Protein AF-A0A5N6LJQ1-F1 (afdb_monomer)

Radius of gyration: 15.97 Å; Cα contacts (8 Å, |Δi|>4): 278; chains: 1; bounding box: 41×39×50 Å

Structure (mmCIF, N/CA/C/O backbone):
data_AF-A0A5N6LJQ1-F1
#
_entry.id   AF-A0A5N6LJQ1-F1
#
loop_
_atom_site.group_PDB
_atom_site.id
_atom_site.type_symbol
_atom_site.label_atom_id
_atom_site.label_alt_id
_atom_site.label_comp_id
_atom_site.label_asym_id
_atom_site.label_entity_id
_atom_site.label_seq_id
_atom_site.pdbx_PDB_ins_code
_atom_site.Cartn_x
_atom_site.Cartn_y
_atom_site.Cartn_z
_atom_site.occupancy
_atom_site.B_iso_or_equiv
_atom_site.auth_seq_id
_atom_site.auth_comp_id
_atom_site.auth_asym_id
_atom_site.auth_atom_id
_atom_site.pdbx_PDB_model_num
ATOM 1 N N . MET A 1 1 ? -25.565 4.883 22.092 1.00 41.34 1 MET A N 1
ATOM 2 C CA . MET A 1 1 ? -24.213 4.371 22.404 1.00 41.34 1 MET A CA 1
ATOM 3 C C . MET A 1 1 ? -24.157 2.936 21.903 1.00 41.34 1 MET A C 1
ATOM 5 O O . MET A 1 1 ? -24.291 2.026 22.694 1.00 41.34 1 MET A O 1
ATOM 9 N N . GLU A 1 2 ? -24.048 2.733 20.592 1.00 44.03 2 GLU A N 1
ATOM 10 C CA . GLU A 1 2 ? -24.160 1.411 19.954 1.00 44.03 2 GLU A CA 1
ATOM 11 C C . GLU A 1 2 ? -23.606 1.553 18.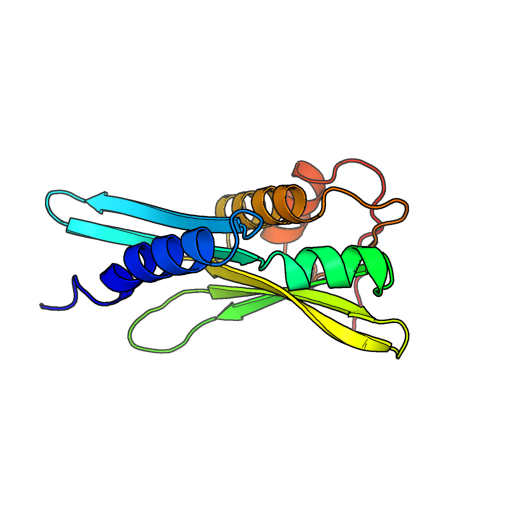542 1.00 44.03 2 GLU A C 1
ATOM 13 O O . GLU A 1 2 ? -24.245 2.220 17.749 1.00 44.03 2 GLU A O 1
ATOM 18 N N . ASP A 1 3 ? -22.401 1.041 18.269 1.00 48.06 3 ASP A N 1
ATOM 19 C CA . ASP A 1 3 ? -21.847 0.873 16.908 1.00 48.06 3 ASP A CA 1
ATOM 20 C C . ASP A 1 3 ? -20.501 0.124 16.928 1.00 48.06 3 ASP A C 1
ATOM 22 O O . ASP A 1 3 ? -19.592 0.405 16.146 1.00 48.06 3 ASP A O 1
ATOM 26 N N . SER A 1 4 ? -20.318 -0.842 17.836 1.00 48.94 4 SER A N 1
ATOM 27 C CA . SER A 1 4 ? -19.051 -1.589 17.892 1.00 48.94 4 SER A CA 1
ATOM 28 C C . SER A 1 4 ? -18.835 -2.543 16.709 1.00 48.94 4 SER A C 1
ATOM 30 O O . SER A 1 4 ? -17.756 -3.117 16.599 1.00 48.94 4 SER A O 1
ATOM 32 N N . ASP A 1 5 ? -19.814 -2.693 15.810 1.00 56.31 5 ASP A N 1
ATOM 33 C CA . ASP A 1 5 ? -19.815 -3.750 14.788 1.00 56.31 5 ASP A CA 1
ATOM 34 C C . ASP A 1 5 ? -19.414 -3.305 13.375 1.00 56.31 5 ASP A C 1
ATOM 36 O O . ASP A 1 5 ? -19.180 -4.149 12.504 1.00 56.31 5 ASP A O 1
ATOM 40 N N . SER A 1 6 ? -19.279 -2.002 13.116 1.00 62.81 6 SER A N 1
ATOM 41 C CA . SER A 1 6 ? -19.265 -1.482 11.735 1.00 62.81 6 SER A CA 1
ATOM 42 C C . SER A 1 6 ? -18.040 -1.861 10.893 1.00 62.81 6 SER A C 1
ATOM 44 O O . SER A 1 6 ? -18.109 -1.830 9.668 1.00 62.81 6 SER A O 1
ATOM 46 N N . PHE A 1 7 ? -16.957 -2.337 11.514 1.00 71.50 7 PHE A N 1
ATOM 47 C CA . PHE A 1 7 ? -15.787 -2.871 10.804 1.00 71.50 7 PHE A CA 1
ATOM 48 C C . PHE A 1 7 ? -15.482 -4.334 11.136 1.00 71.50 7 PHE A C 1
ATOM 50 O O . PHE A 1 7 ? -14.481 -4.868 10.665 1.00 71.50 7 PHE A O 1
ATOM 57 N N . MET A 1 8 ? -16.340 -5.044 11.875 1.00 69.81 8 MET A N 1
ATOM 58 C CA . MET A 1 8 ? -16.075 -6.439 12.268 1.00 69.81 8 MET A CA 1
ATOM 59 C C . MET A 1 8 ? -16.004 -7.393 11.066 1.00 69.81 8 MET A C 1
ATOM 61 O O . MET A 1 8 ? -15.280 -8.393 11.089 1.00 69.81 8 MET A O 1
ATOM 65 N N . LYS A 1 9 ? -16.684 -7.045 9.966 1.00 83.75 9 LYS A N 1
ATOM 66 C CA . LYS A 1 9 ? -16.659 -7.810 8.711 1.00 83.75 9 LYS A CA 1
ATOM 67 C C . LYS A 1 9 ? -15.337 -7.691 7.943 1.00 83.75 9 LYS A C 1
ATOM 69 O O . LYS A 1 9 ? -15.079 -8.537 7.092 1.00 83.75 9 LYS A O 1
ATOM 74 N N . THR A 1 10 ? -14.468 -6.726 8.255 1.00 88.81 10 THR A N 1
ATOM 75 C CA . THR A 1 10 ? -13.162 -6.566 7.575 1.00 88.81 10 THR A CA 1
ATOM 76 C C . THR A 1 10 ? -12.262 -7.789 7.761 1.00 88.81 10 THR A C 1
ATOM 78 O O . THR A 1 10 ? -11.603 -8.217 6.818 1.00 88.81 10 THR A O 1
ATOM 81 N N . ASN A 1 11 ? -12.311 -8.441 8.928 1.00 90.44 11 ASN A N 1
ATOM 82 C CA . ASN A 1 11 ? -11.590 -9.694 9.167 1.00 90.44 11 ASN A CA 1
ATOM 83 C C . ASN A 1 11 ? -12.146 -10.858 8.337 1.00 90.44 11 ASN A C 1
ATOM 85 O O . ASN A 1 11 ? -11.387 -11.712 7.881 1.00 90.44 11 ASN A O 1
ATOM 89 N N . ALA A 1 12 ? -13.467 -10.908 8.139 1.00 92.25 12 ALA A N 1
ATOM 90 C CA . ALA A 1 12 ? -14.086 -11.906 7.272 1.00 92.25 12 ALA A CA 1
ATOM 91 C C . ALA A 1 12 ? -13.723 -11.659 5.801 1.00 92.25 12 ALA A C 1
ATOM 93 O O . ALA A 1 12 ? -13.362 -12.602 5.102 1.00 92.25 12 ALA A O 1
ATOM 94 N N . LEU A 1 13 ? -13.721 -10.394 5.368 1.00 93.00 13 LEU A N 1
ATOM 95 C CA . LEU A 1 13 ? -13.271 -9.991 4.039 1.00 93.00 13 LEU A CA 1
ATOM 96 C C . LEU A 1 13 ? -11.799 -10.360 3.807 1.00 93.00 13 LEU A C 1
ATOM 98 O O . LEU A 1 13 ? -11.495 -11.008 2.811 1.00 93.00 13 LEU A O 1
ATOM 102 N N . LYS A 1 14 ? -10.897 -10.023 4.742 1.00 94.88 14 LYS A N 1
ATOM 103 C CA . LYS A 1 14 ? -9.480 -10.423 4.693 1.00 94.88 14 LYS A CA 1
ATOM 104 C C . LYS A 1 14 ? -9.342 -11.933 4.518 1.00 94.88 14 LYS A C 1
ATOM 106 O O . LYS A 1 14 ? -8.644 -12.377 3.612 1.00 94.88 14 LYS A O 1
ATOM 111 N N . ARG A 1 15 ? -10.047 -12.721 5.337 1.00 95.44 15 ARG A N 1
ATOM 112 C CA . ARG A 1 15 ? -10.039 -14.189 5.235 1.00 95.44 15 ARG A CA 1
ATOM 113 C C . ARG A 1 15 ? -10.486 -14.675 3.859 1.00 95.44 15 ARG A C 1
ATOM 115 O O . ARG A 1 15 ? -9.806 -15.507 3.270 1.00 95.44 15 ARG A O 1
ATOM 122 N N . GLU A 1 16 ? -11.588 -14.148 3.335 1.00 96.69 16 GLU A N 1
ATOM 123 C CA . GLU A 1 16 ? -12.112 -14.581 2.039 1.00 96.69 16 GLU A CA 1
ATOM 124 C C . GLU A 1 16 ? -11.186 -14.194 0.878 1.00 96.69 16 GLU A C 1
ATOM 126 O O . GLU A 1 16 ? -10.906 -15.022 0.013 1.00 96.69 16 GLU A O 1
ATOM 131 N N . LEU A 1 17 ? -10.644 -12.975 0.874 1.00 96.81 17 LEU A N 1
ATOM 132 C CA . LEU A 1 17 ? -9.718 -12.526 -0.166 1.00 96.81 17 LEU A CA 1
ATOM 133 C C . LEU A 1 17 ? -8.429 -13.350 -0.178 1.00 96.81 17 LEU A C 1
ATOM 135 O O . LEU A 1 17 ? -7.973 -13.755 -1.249 1.00 96.81 17 LEU A O 1
ATOM 139 N N . LEU A 1 18 ? -7.864 -13.643 0.995 1.00 96.50 18 LEU A N 1
ATOM 140 C CA . LEU A 1 18 ? -6.673 -14.486 1.107 1.00 96.50 18 LEU A CA 1
ATOM 141 C C . LEU A 1 18 ? -6.964 -15.938 0.702 1.00 96.50 18 LEU A C 1
ATOM 143 O O . LEU A 1 18 ? -6.137 -16.561 0.038 1.00 96.50 18 LEU A O 1
ATOM 147 N N . ARG A 1 19 ? -8.158 -16.459 1.020 1.00 96.94 19 ARG A N 1
ATOM 148 C CA . ARG A 1 19 ? -8.611 -17.790 0.582 1.00 96.94 19 ARG A CA 1
ATOM 149 C C . ARG A 1 19 ? -8.726 -17.883 -0.940 1.00 96.94 19 ARG A C 1
ATOM 151 O O . ARG A 1 19 ? -8.359 -18.901 -1.517 1.00 96.94 19 ARG A O 1
ATOM 158 N N . ARG A 1 20 ? -9.239 -16.836 -1.597 1.00 96.50 20 ARG A N 1
ATOM 159 C CA . ARG A 1 20 ? -9.419 -16.792 -3.060 1.00 96.50 20 ARG A CA 1
ATOM 160 C C . ARG A 1 20 ? -8.093 -16.731 -3.806 1.00 96.50 20 ARG A C 1
ATOM 162 O O . ARG A 1 20 ? -7.937 -17.399 -4.825 1.00 96.50 20 ARG A O 1
ATOM 169 N N . LYS A 1 21 ? -7.146 -15.929 -3.317 1.00 96.81 21 LYS A N 1
ATOM 170 C CA . LYS A 1 21 ? -5.806 -15.832 -3.893 1.00 96.81 21 LYS A CA 1
ATOM 171 C C . LYS A 1 21 ? -4.798 -15.478 -2.794 1.00 96.81 21 LYS A C 1
ATOM 173 O O . LYS A 1 21 ? -4.757 -14.322 -2.381 1.00 96.81 21 LYS A O 1
ATOM 178 N N . PRO A 1 22 ? -3.924 -16.419 -2.385 1.00 90.69 22 PRO A N 1
ATOM 179 C CA . PRO A 1 22 ? -2.917 -16.170 -1.348 1.00 90.69 22 PRO A CA 1
ATOM 180 C C . PRO A 1 22 ? -1.917 -15.050 -1.670 1.00 90.69 22 PRO A C 1
ATOM 182 O O . PRO A 1 22 ? -1.279 -14.526 -0.769 1.00 90.69 22 PRO A O 1
ATOM 185 N N . GLY A 1 23 ? -1.782 -14.671 -2.947 1.00 94.56 23 GLY A N 1
ATOM 186 C CA . GLY A 1 23 ? -0.960 -13.532 -3.372 1.00 94.56 23 GLY A CA 1
ATOM 187 C C . GLY A 1 23 ? -1.606 -12.160 -3.147 1.00 94.56 23 GLY A C 1
ATOM 188 O O . GLY A 1 23 ? -0.982 -11.152 -3.456 1.00 94.56 23 GLY A O 1
ATOM 189 N N . ASN A 1 24 ? -2.856 -12.102 -2.677 1.00 97.62 24 ASN A N 1
ATOM 190 C CA . ASN A 1 24 ? -3.462 -10.851 -2.234 1.00 97.62 24 ASN A CA 1
ATOM 191 C C . ASN A 1 24 ? -2.766 -10.377 -0.955 1.00 97.62 24 ASN A C 1
ATOM 193 O O . ASN A 1 24 ? -2.466 -11.179 -0.073 1.00 97.62 24 ASN A O 1
ATOM 197 N N . ILE A 1 25 ? -2.5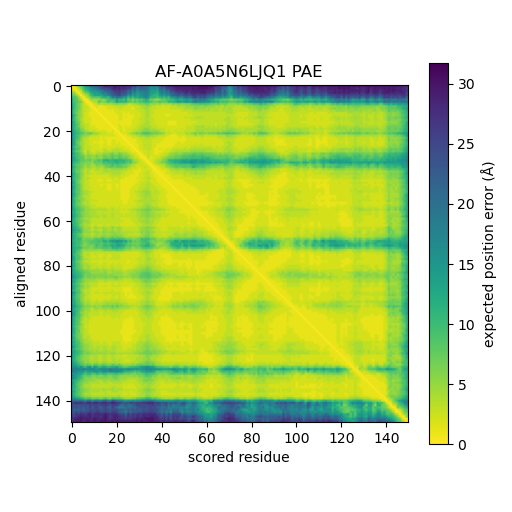87 -9.069 -0.814 1.00 97.88 25 ILE A N 1
ATOM 198 C CA . ILE A 1 25 ? -2.125 -8.455 0.428 1.00 97.88 25 ILE A CA 1
ATOM 199 C C . ILE A 1 25 ? -3.297 -7.712 1.037 1.00 97.88 25 ILE A C 1
ATOM 201 O O . ILE A 1 25 ? -3.800 -6.747 0.465 1.00 97.88 25 ILE A O 1
ATOM 205 N N . VAL A 1 26 ? -3.744 -8.188 2.194 1.00 97.56 26 VAL A N 1
ATOM 206 C CA . VAL A 1 26 ? -4.848 -7.583 2.933 1.00 97.56 26 VAL A CA 1
ATOM 207 C C . VAL A 1 26 ? -4.449 -7.490 4.392 1.00 97.56 26 VAL A C 1
ATOM 209 O O . VAL A 1 26 ? -4.198 -8.514 5.030 1.00 97.56 26 VAL A O 1
ATOM 212 N N . GLU A 1 27 ? -4.419 -6.277 4.929 1.00 97.19 27 GLU A N 1
ATOM 213 C CA . GLU A 1 27 ? -4.087 -6.036 6.330 1.00 97.19 27 GLU A CA 1
ATOM 214 C C . GLU A 1 27 ? -5.159 -5.201 7.010 1.00 97.19 27 GLU A C 1
ATOM 216 O O . GLU A 1 27 ? -5.764 -4.316 6.406 1.00 97.19 27 GLU A O 1
ATOM 221 N N . VAL A 1 28 ? -5.425 -5.537 8.270 1.00 94.75 28 VAL A N 1
ATOM 222 C CA . VAL A 1 28 ? -6.436 -4.877 9.091 1.00 94.75 28 VAL A CA 1
ATOM 223 C C . VAL A 1 28 ? -5.901 -4.781 10.505 1.00 94.75 28 VAL A C 1
ATOM 225 O O . VAL A 1 28 ? -5.606 -5.815 11.104 1.00 94.75 28 VAL A O 1
ATOM 228 N N . ASP A 1 29 ? -5.843 -3.564 11.036 1.00 92.44 29 ASP A N 1
ATOM 229 C CA . ASP A 1 29 ? -5.421 -3.318 12.409 1.00 92.44 29 ASP A CA 1
ATOM 230 C C . ASP A 1 29 ? -6.568 -2.764 13.250 1.00 92.44 29 ASP A C 1
ATOM 232 O O . ASP A 1 29 ? -7.391 -1.955 12.804 1.00 92.44 29 ASP A O 1
ATOM 236 N N . PHE A 1 30 ? -6.573 -3.196 14.509 1.00 89.62 30 PHE A N 1
ATOM 237 C CA . PHE A 1 30 ? -7.503 -2.755 15.534 1.00 89.62 30 PHE A CA 1
ATOM 238 C C . PHE A 1 30 ? -6.737 -2.369 16.797 1.00 89.62 30 PHE A C 1
ATOM 240 O O . PHE A 1 30 ? -5.783 -3.043 17.179 1.00 89.62 30 PHE A O 1
ATOM 247 N N . GLU A 1 31 ? -7.209 -1.339 17.487 1.00 87.31 31 GLU A N 1
ATOM 248 C CA . GLU A 1 31 ? -6.766 -0.992 18.832 1.00 87.31 31 GLU A CA 1
ATOM 249 C C . GLU A 1 31 ? -7.694 -1.632 19.863 1.00 87.31 31 GLU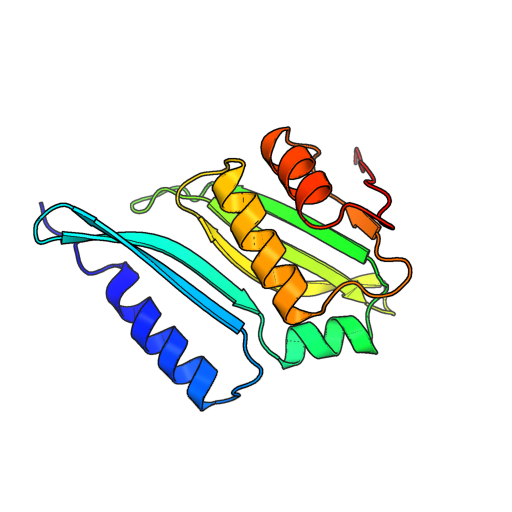 A C 1
ATOM 251 O O . GLU A 1 31 ? -8.919 -1.613 19.711 1.00 87.31 31 GLU A O 1
ATOM 256 N N . SER A 1 32 ? -7.130 -2.187 20.935 1.00 87.38 32 SER A N 1
ATOM 257 C CA . SER A 1 32 ? -7.926 -2.664 22.069 1.00 87.38 32 SER A CA 1
ATOM 258 C C . SER A 1 32 ? -8.047 -1.553 23.106 1.00 87.38 32 SER A C 1
ATOM 260 O O . SER A 1 32 ? -7.050 -1.147 23.697 1.00 87.38 32 SER A O 1
ATOM 262 N N . LYS A 1 33 ? -9.269 -1.072 23.348 1.00 84.00 33 LYS A N 1
ATOM 263 C CA . LYS A 1 33 ? -9.571 -0.071 24.379 1.00 84.00 33 LYS A CA 1
ATOM 264 C C . LYS A 1 33 ? -10.556 -0.664 25.382 1.00 84.00 33 LYS A C 1
ATOM 266 O O . LYS A 1 33 ? -11.772 -0.648 25.173 1.00 84.00 33 LYS A O 1
ATOM 271 N N . GLY A 1 34 ? -10.015 -1.233 26.460 1.00 86.25 34 GLY A N 1
ATOM 272 C CA . GLY A 1 34 ? -10.780 -2.060 27.397 1.00 86.25 34 GLY A CA 1
ATOM 273 C C . GLY A 1 34 ? -11.363 -3.284 26.684 1.00 86.25 34 GLY A C 1
ATOM 274 O O . GLY A 1 34 ? -10.651 -3.981 25.969 1.00 86.25 34 GLY A O 1
ATOM 275 N N . ASN A 1 35 ? -12.675 -3.497 26.809 1.00 82.69 35 ASN A N 1
ATOM 276 C CA . ASN A 1 35 ? -13.373 -4.619 26.164 1.00 82.69 35 ASN A CA 1
ATOM 277 C C . ASN A 1 35 ? -13.804 -4.336 24.712 1.00 82.69 35 ASN A C 1
ATOM 279 O O . ASN A 1 35 ? -14.521 -5.138 24.117 1.00 82.69 35 ASN A O 1
ATOM 283 N N . LYS A 1 36 ? -13.418 -3.189 24.135 1.00 80.19 36 LYS A N 1
ATOM 284 C CA . LYS A 1 36 ? -13.802 -2.792 22.773 1.00 80.19 36 LYS A CA 1
ATOM 285 C C . LYS A 1 36 ? -12.611 -2.883 21.823 1.00 80.19 36 LYS A C 1
ATOM 287 O O . LYS A 1 36 ? -11.511 -2.454 22.165 1.00 80.19 36 LYS A O 1
ATOM 292 N N . LYS A 1 37 ? -12.858 -3.383 20.609 1.00 82.38 37 LYS A N 1
ATOM 293 C CA . LYS A 1 37 ? -11.920 -3.301 19.481 1.00 82.38 37 LYS A CA 1
ATOM 294 C C . LYS A 1 37 ? -12.305 -2.119 18.602 1.00 82.38 37 LYS A C 1
ATOM 296 O O . LYS A 1 37 ? -13.420 -2.072 18.092 1.00 82.38 37 LYS A O 1
ATOM 301 N N . LEU A 1 38 ? -11.393 -1.170 18.445 1.00 85.38 38 LEU A N 1
ATOM 302 C CA . LEU A 1 38 ? -11.566 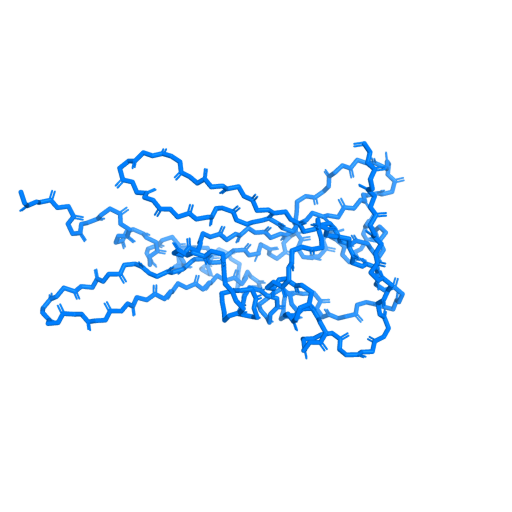0.006 17.602 1.00 85.38 38 LEU A CA 1
ATOM 303 C C . LEU A 1 38 ? -10.818 -0.212 16.295 1.00 85.38 38 LEU A C 1
ATOM 305 O O . LEU A 1 38 ? -9.651 -0.587 16.303 1.00 85.38 38 LEU A O 1
ATOM 309 N N . PHE A 1 39 ? -11.495 -0.008 15.172 1.00 87.38 39 PHE A N 1
ATOM 310 C CA . PHE A 1 39 ? -10.857 -0.071 13.863 1.00 87.38 39 PHE A CA 1
ATOM 311 C C . PHE A 1 39 ? -9.830 1.057 13.721 1.00 87.38 39 PHE A C 1
ATOM 313 O O . PHE A 1 39 ? -10.155 2.212 13.993 1.00 87.38 39 PHE A O 1
ATOM 320 N N . LEU A 1 40 ? -8.611 0.720 13.294 1.00 90.31 40 LEU A N 1
ATOM 321 C CA . LEU A 1 40 ? -7.552 1.701 13.053 1.00 90.31 40 LEU A CA 1
ATOM 322 C C . LEU A 1 40 ? -7.310 1.919 11.567 1.00 90.31 40 LEU A C 1
ATOM 324 O O . LEU A 1 40 ? -7.247 3.056 11.103 1.00 90.31 40 LEU A O 1
ATOM 328 N N . ARG A 1 41 ? -7.097 0.826 10.834 1.00 93.44 41 ARG A N 1
ATOM 329 C CA . ARG A 1 41 ? -6.684 0.899 9.437 1.00 93.44 41 ARG A CA 1
ATOM 330 C C . ARG A 1 41 ? -6.923 -0.401 8.689 1.00 93.44 41 ARG A C 1
ATOM 332 O O . ARG A 1 41 ? -6.926 -1.486 9.268 1.00 93.44 41 ARG A O 1
ATOM 339 N N . PHE A 1 42 ? -7.115 -0.264 7.387 1.00 95.19 42 PHE A N 1
ATOM 340 C CA . PHE A 1 42 ? -7.337 -1.328 6.420 1.00 95.19 42 PHE A CA 1
ATOM 341 C C . PHE A 1 42 ? -6.472 -1.067 5.192 1.00 95.19 42 PHE A C 1
ATOM 343 O O . PHE A 1 42 ? -6.343 0.077 4.767 1.00 95.19 42 PHE A O 1
ATOM 350 N N . PHE A 1 43 ? -5.923 -2.124 4.610 1.00 97.94 43 PHE A N 1
ATOM 351 C CA . PHE A 1 43 ? -5.191 -2.092 3.353 1.00 97.94 43 PHE A CA 1
ATOM 352 C C . PHE A 1 43 ? -5.609 -3.275 2.494 1.00 97.94 43 PHE A C 1
ATOM 354 O O . PHE A 1 43 ? -5.765 -4.393 2.995 1.00 97.94 43 PHE A O 1
ATOM 361 N N . ILE A 1 44 ? -5.723 -3.040 1.192 1.00 98.12 44 ILE A N 1
ATOM 362 C CA . ILE A 1 44 ? -5.936 -4.070 0.188 1.00 98.12 44 ILE A CA 1
ATOM 363 C C . ILE A 1 44 ? -5.115 -3.777 -1.067 1.00 98.12 44 ILE A C 1
ATOM 365 O O . ILE A 1 44 ? -5.234 -2.721 -1.684 1.00 98.12 44 ILE A O 1
ATOM 369 N N . SER A 1 45 ? -4.343 -4.769 -1.496 1.00 98.31 45 SER A N 1
ATOM 370 C CA . SER A 1 45 ? -3.824 -4.879 -2.854 1.00 98.31 45 SER A CA 1
ATOM 371 C C . SER A 1 45 ? -4.094 -6.292 -3.351 1.00 98.31 45 SER A C 1
ATOM 373 O O . SER A 1 45 ? -3.651 -7.284 -2.764 1.00 98.31 45 SER A O 1
ATOM 375 N N . LEU A 1 46 ? -4.888 -6.398 -4.413 1.00 98.25 46 LEU A N 1
ATOM 376 C CA . LEU A 1 46 ? -5.171 -7.685 -5.031 1.00 98.25 46 LEU A CA 1
ATOM 377 C C . LEU A 1 46 ? -3.969 -8.116 -5.867 1.00 98.25 46 LEU A C 1
ATOM 379 O O . LEU A 1 46 ? -3.370 -7.302 -6.565 1.00 98.25 46 LEU A O 1
ATOM 383 N N . TYR A 1 47 ? -3.675 -9.414 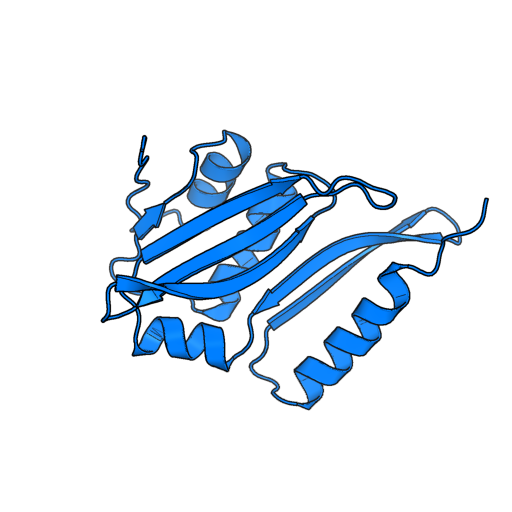-5.870 1.00 97.81 47 TYR A N 1
ATOM 384 C CA . TYR A 1 47 ? -2.583 -9.991 -6.653 1.00 97.81 47 TYR A CA 1
ATOM 385 C C . TYR A 1 47 ? -2.655 -9.581 -8.128 1.00 97.81 47 TYR A C 1
ATOM 387 O O . TYR A 1 47 ? -1.641 -9.260 -8.735 1.00 97.81 47 TYR A O 1
ATOM 395 N N . ALA A 1 48 ? -3.863 -9.570 -8.700 1.00 97.44 48 ALA A N 1
ATOM 396 C CA . ALA A 1 48 ? -4.083 -9.163 -10.083 1.00 97.44 48 ALA A CA 1
ATOM 397 C C . ALA A 1 48 ? -3.763 -7.677 -10.318 1.00 97.44 48 ALA A C 1
ATOM 399 O O . ALA A 1 48 ? -3.195 -7.349 -11.352 1.00 97.44 48 ALA A O 1
ATOM 400 N N . CYS A 1 49 ? -4.067 -6.797 -9.359 1.00 97.81 49 CYS A N 1
ATOM 401 C CA . CYS A 1 49 ? -3.734 -5.373 -9.433 1.00 97.81 49 CYS A CA 1
ATOM 402 C C . CYS A 1 49 ? -2.220 -5.157 -9.324 1.00 97.81 49 CYS A C 1
ATOM 404 O O . CYS A 1 49 ? -1.634 -4.492 -10.170 1.00 97.81 49 CYS A O 1
ATOM 406 N N . ALA A 1 50 ? -1.565 -5.779 -8.340 1.00 97.69 50 ALA A N 1
ATOM 407 C CA . ALA A 1 50 ? -0.113 -5.687 -8.189 1.00 97.69 50 ALA A CA 1
ATOM 408 C C . ALA A 1 50 ? 0.627 -6.237 -9.421 1.00 97.69 50 ALA A C 1
ATOM 410 O O . ALA A 1 50 ? 1.540 -5.598 -9.940 1.00 97.69 50 ALA A O 1
ATOM 411 N N . LYS A 1 51 ? 0.194 -7.393 -9.940 1.00 97.62 51 LYS A N 1
ATOM 412 C CA . LYS A 1 51 ? 0.761 -7.993 -11.153 1.00 97.62 51 LYS A CA 1
ATOM 413 C C . LYS A 1 51 ? 0.475 -7.158 -12.403 1.00 97.62 51 LYS A C 1
ATOM 415 O O . LYS A 1 51 ? 1.380 -6.941 -13.193 1.00 97.62 51 LYS A O 1
ATOM 420 N N . GLY A 1 52 ? -0.750 -6.660 -12.566 1.00 97.38 52 GLY A N 1
ATOM 421 C CA . GLY A 1 52 ? -1.125 -5.808 -13.697 1.00 97.38 52 GLY A CA 1
ATOM 422 C C . GLY A 1 52 ? -0.350 -4.491 -13.727 1.00 97.38 52 GLY A C 1
ATOM 423 O O . GLY A 1 52 ? 0.054 -4.043 -14.797 1.00 97.38 52 GLY A O 1
ATOM 424 N N . PHE A 1 53 ? -0.060 -3.919 -12.557 1.00 98.19 53 PHE A N 1
ATOM 425 C CA . PHE A 1 53 ? 0.843 -2.779 -12.443 1.00 98.19 53 PHE A CA 1
ATOM 426 C C . PHE A 1 53 ? 2.252 -3.120 -12.943 1.00 98.19 53 PHE A C 1
ATOM 428 O O . PHE A 1 53 ? 2.773 -2.429 -13.812 1.00 98.19 53 PHE A O 1
ATOM 435 N N . LEU A 1 54 ? 2.846 -4.206 -12.442 1.00 97.38 54 LEU A N 1
ATOM 436 C CA . LEU A 1 54 ? 4.206 -4.606 -12.814 1.00 97.38 54 LEU A CA 1
ATOM 437 C C . LEU A 1 54 ? 4.352 -4.985 -14.293 1.00 97.38 54 LEU A C 1
ATOM 439 O O . LEU A 1 54 ? 5.372 -4.672 -14.900 1.00 97.38 54 LEU A O 1
ATOM 443 N N . ASP A 1 55 ? 3.347 -5.655 -14.854 1.00 96.88 55 ASP A N 1
ATOM 444 C CA . ASP A 1 55 ? 3.421 -6.233 -16.197 1.00 96.88 55 ASP A CA 1
ATOM 445 C C . ASP A 1 55 ? 2.919 -5.266 -17.290 1.00 96.88 55 ASP A C 1
ATOM 447 O O . ASP A 1 55 ? 3.273 -5.432 -18.456 1.00 96.88 55 ASP A O 1
ATOM 451 N N . GLY A 1 56 ? 2.078 -4.280 -16.946 1.00 95.81 56 GLY A N 1
ATOM 452 C CA . GLY A 1 56 ? 1.349 -3.469 -17.933 1.00 95.81 56 GLY A CA 1
ATOM 453 C C . GLY A 1 56 ? 1.322 -1.961 -17.687 1.00 95.81 56 GLY A C 1
ATOM 454 O O . GLY A 1 56 ? 0.921 -1.215 -18.585 1.00 95.81 56 GLY A O 1
ATOM 455 N N . CYS A 1 57 ? 1.738 -1.487 -16.510 1.00 97.62 57 CYS A N 1
ATOM 456 C CA . CYS A 1 57 ? 1.805 -0.056 -16.225 1.00 97.62 57 CYS A CA 1
ATOM 457 C C . CYS A 1 57 ? 3.209 0.510 -16.413 1.00 97.62 57 CYS A C 1
ATOM 459 O O . CYS A 1 57 ? 4.224 -0.181 -16.337 1.00 97.62 57 CYS A O 1
ATOM 461 N N . ARG A 1 58 ? 3.263 1.825 -16.621 1.00 95.88 58 ARG A N 1
ATOM 462 C CA . ARG A 1 58 ? 4.499 2.591 -16.451 1.00 95.88 58 ARG A CA 1
ATOM 463 C C . ARG A 1 58 ? 4.943 2.454 -14.989 1.00 95.88 58 ARG A C 1
ATOM 465 O O . ARG A 1 58 ? 4.072 2.366 -14.120 1.00 95.88 58 ARG A O 1
ATOM 472 N N . PRO A 1 59 ? 6.253 2.491 -14.680 1.00 94.19 59 PRO A N 1
ATOM 473 C CA . PRO A 1 59 ? 6.750 2.478 -13.306 1.00 94.19 59 PRO A CA 1
ATOM 474 C C . PRO A 1 59 ? 6.475 3.838 -12.640 1.00 94.19 59 PRO A C 1
ATOM 476 O O . PRO A 1 59 ? 7.377 4.605 -12.336 1.00 94.19 59 PRO A O 1
ATOM 479 N N . TYR A 1 60 ? 5.201 4.166 -12.465 1.00 94.44 60 TYR A N 1
ATOM 480 C CA . TYR A 1 60 ? 4.689 5.415 -11.928 1.00 94.44 60 TYR A CA 1
ATOM 481 C C . TYR A 1 60 ? 3.503 5.098 -11.024 1.00 94.44 60 TYR A C 1
ATOM 483 O O . TYR A 1 60 ? 2.583 4.397 -11.445 1.00 94.44 60 TYR A O 1
ATOM 491 N N . ILE A 1 61 ? 3.518 5.635 -9.809 1.00 95.25 61 ILE A N 1
ATOM 492 C CA . ILE A 1 61 ? 2.401 5.581 -8.871 1.00 95.25 61 ILE A CA 1
ATOM 493 C C . ILE A 1 61 ? 2.008 7.004 -8.485 1.00 95.25 61 ILE A C 1
ATOM 495 O O . ILE A 1 61 ? 2.855 7.801 -8.087 1.00 95.25 61 ILE A O 1
ATOM 499 N N . SER A 1 62 ? 0.717 7.298 -8.556 1.00 95.06 62 SER A N 1
ATOM 500 C CA . SER A 1 62 ? 0.091 8.448 -7.918 1.00 95.06 62 SER A CA 1
ATOM 501 C C . SER A 1 62 ? -0.564 8.012 -6.606 1.00 95.06 62 SER A C 1
ATOM 503 O O . SER A 1 62 ? -1.250 6.984 -6.550 1.00 95.06 62 SER A O 1
ATOM 505 N N . LEU A 1 63 ? -0.306 8.782 -5.553 1.00 95.38 63 LEU A N 1
ATOM 506 C CA . LEU A 1 63 ? -0.849 8.613 -4.214 1.00 95.38 63 LEU A CA 1
ATOM 507 C C . LEU A 1 63 ? -1.788 9.771 -3.912 1.00 95.38 63 LEU A C 1
ATOM 509 O O . LEU A 1 63 ? -1.414 10.927 -4.102 1.00 95.38 63 LEU A O 1
ATOM 513 N N . ASP A 1 64 ? -2.974 9.442 -3.417 1.00 92.94 64 ASP A N 1
ATOM 514 C CA . ASP A 1 64 ? -3.987 10.427 -3.053 1.00 92.94 64 ASP A CA 1
ATOM 515 C C . ASP A 1 64 ? -4.751 9.986 -1.797 1.00 92.94 64 ASP A C 1
ATOM 517 O O . ASP A 1 64 ? -4.833 8.787 -1.482 1.00 92.94 64 ASP A O 1
ATOM 521 N N . ALA A 1 65 ? -5.300 10.964 -1.082 1.00 93.75 65 ALA A N 1
ATOM 522 C CA . ALA A 1 65 ? -6.055 10.800 0.146 1.00 93.75 65 ALA A CA 1
ATOM 523 C C . ALA A 1 65 ? -7.320 11.663 0.143 1.00 93.75 65 ALA A C 1
ATOM 525 O O . ALA A 1 65 ? -7.298 12.862 -0.108 1.00 93.75 65 ALA A O 1
ATOM 526 N N . CYS A 1 66 ? -8.447 11.056 0.508 1.00 92.12 66 CYS A N 1
ATOM 527 C CA . CYS A 1 66 ? -9.727 11.740 0.619 1.00 92.12 66 CYS A CA 1
ATOM 528 C C . CYS A 1 66 ? -10.326 11.544 2.013 1.00 92.12 66 CYS A C 1
ATOM 530 O O . CYS A 1 66 ? -10.492 10.418 2.494 1.00 92.12 66 CYS A O 1
ATOM 532 N N . HIS A 1 67 ? -10.690 12.647 2.668 1.00 90.50 67 HIS A N 1
ATOM 533 C CA . HIS A 1 67 ? -11.371 12.609 3.959 1.00 90.50 67 HIS A CA 1
ATOM 534 C C . HIS A 1 67 ? -12.799 12.076 3.812 1.00 90.50 67 HIS A C 1
ATOM 536 O O . HIS A 1 67 ? -13.645 12.664 3.134 1.00 90.50 67 HIS A O 1
ATOM 542 N N . LEU A 1 68 ? -13.088 10.986 4.518 1.00 89.38 68 LEU A N 1
ATOM 543 C CA . LEU A 1 68 ? -14.423 10.415 4.596 1.00 89.38 68 LEU A CA 1
ATOM 544 C C . LEU A 1 68 ? -15.290 11.276 5.519 1.00 89.38 68 LEU A C 1
ATOM 546 O O . LEU A 1 68 ? -14.964 11.489 6.687 1.00 89.38 68 LEU A O 1
ATOM 550 N N . LYS A 1 69 ? -16.415 11.762 4.988 1.00 83.75 69 LYS A N 1
ATOM 551 C CA . LYS A 1 69 ? -17.437 12.482 5.754 1.00 83.75 69 LYS A CA 1
ATOM 552 C C . LYS A 1 69 ? -18.564 11.524 6.117 1.00 83.75 69 LYS A C 1
ATOM 554 O O . LYS A 1 69 ? -19.080 10.818 5.255 1.00 83.75 69 LYS A O 1
ATOM 559 N N . GLY A 1 70 ? -18.983 11.530 7.377 1.00 77.56 70 GLY A N 1
ATOM 560 C CA . GLY A 1 70 ? -20.147 10.777 7.830 1.00 77.56 70 GLY A CA 1
ATOM 561 C C . GLY A 1 70 ? -19.945 10.164 9.206 1.00 77.56 70 GLY A C 1
ATOM 562 O O . GLY A 1 70 ? -19.176 10.656 10.024 1.00 77.56 70 GLY A O 1
ATOM 563 N N . LYS A 1 71 ? -20.662 9.070 9.457 1.00 72.19 71 LYS A N 1
ATOM 564 C CA . LYS A 1 71 ? -20.665 8.369 10.746 1.00 72.19 71 LYS A CA 1
ATOM 565 C C . LYS A 1 71 ? -19.292 7.811 11.137 1.00 72.19 71 LYS A C 1
ATOM 567 O O . LYS A 1 71 ? -18.967 7.744 12.319 1.00 72.19 71 LYS A O 1
ATOM 572 N N . PHE A 1 72 ? -18.499 7.424 10.141 1.00 72.38 72 PHE A N 1
ATOM 573 C CA . PHE A 1 72 ? -17.141 6.927 10.316 1.00 72.38 72 PHE A CA 1
ATOM 574 C C . PHE A 1 72 ? -16.186 7.934 9.689 1.00 72.38 72 PHE A C 1
ATOM 576 O O . PHE A 1 72 ? -16.009 7.964 8.473 1.00 72.38 72 PHE A O 1
ATOM 583 N N . ASN A 1 73 ? -15.621 8.788 10.540 1.00 82.69 73 ASN A N 1
ATOM 584 C CA . ASN A 1 73 ? -14.521 9.662 10.155 1.00 82.69 73 ASN A CA 1
ATOM 585 C C . ASN A 1 73 ? -13.298 8.809 9.791 1.00 82.69 73 ASN A C 1
ATOM 587 O O . ASN A 1 73 ? -13.101 7.726 10.344 1.00 82.69 73 ASN A O 1
ATOM 591 N N . GLY A 1 74 ? -12.473 9.304 8.878 1.00 90.88 74 GLY A N 1
ATOM 592 C CA . GLY A 1 74 ? -11.252 8.633 8.454 1.00 90.88 74 GLY A CA 1
ATOM 593 C C . GLY A 1 74 ? -10.765 9.166 7.118 1.00 90.88 74 GLY A C 1
ATOM 594 O O . GLY A 1 74 ? -11.288 10.153 6.596 1.00 90.88 74 GLY A O 1
ATOM 595 N N . VAL A 1 75 ? -9.770 8.491 6.560 1.00 93.56 75 VAL A N 1
ATOM 596 C CA . VAL A 1 75 ? -9.125 8.868 5.305 1.00 93.56 75 VAL A CA 1
ATOM 597 C C . VAL A 1 75 ? -9.085 7.653 4.393 1.00 93.56 75 VAL A C 1
ATOM 599 O O . VAL A 1 75 ? -8.518 6.622 4.753 1.00 93.56 75 VAL A O 1
ATOM 602 N N . LEU A 1 76 ? -9.712 7.757 3.224 1.00 95.06 76 LEU A N 1
ATOM 603 C CA . LEU A 1 76 ? -9.542 6.793 2.145 1.00 95.06 76 LEU A CA 1
ATOM 604 C C . LEU A 1 76 ? -8.269 7.165 1.393 1.00 95.06 76 LEU A C 1
ATOM 606 O O . LEU A 1 76 ? -8.181 8.264 0.858 1.00 95.06 76 LEU A O 1
ATOM 610 N N . VAL A 1 77 ? -7.310 6.251 1.343 1.00 96.38 77 VAL A N 1
ATOM 611 C CA . VAL A 1 77 ? -6.070 6.411 0.582 1.00 96.38 77 VAL A CA 1
ATOM 612 C C . VAL A 1 77 ? -6.058 5.463 -0.605 1.00 96.38 77 VAL A C 1
ATOM 614 O O . VAL A 1 77 ? -6.556 4.333 -0.522 1.00 96.38 77 VAL A O 1
ATOM 617 N N . ALA A 1 78 ? -5.483 5.911 -1.712 1.00 97.06 78 ALA A N 1
ATOM 618 C CA . ALA A 1 78 ? -5.377 5.126 -2.930 1.00 97.06 78 ALA A CA 1
ATOM 619 C C . ALA A 1 78 ? -3.975 5.233 -3.532 1.00 97.06 78 ALA A C 1
ATOM 621 O O . ALA A 1 78 ? -3.355 6.293 -3.526 1.00 97.06 78 ALA A O 1
ATOM 622 N N . ALA A 1 79 ? -3.505 4.116 -4.083 1.00 97.75 79 ALA A N 1
ATOM 623 C CA . ALA A 1 79 ? -2.359 4.066 -4.974 1.00 97.75 79 ALA A CA 1
ATOM 624 C C . ALA A 1 79 ? -2.846 3.667 -6.367 1.00 97.75 79 ALA A C 1
ATOM 626 O O . ALA A 1 79 ? -3.461 2.608 -6.549 1.00 97.75 79 ALA A O 1
ATOM 627 N N . THR A 1 80 ? -2.563 4.514 -7.349 1.00 97.81 80 THR A N 1
ATOM 628 C CA . THR A 1 80 ? -2.945 4.305 -8.747 1.00 97.81 80 THR A CA 1
ATOM 629 C C . THR A 1 80 ? -1.718 4.370 -9.644 1.00 97.81 80 THR A C 1
ATOM 631 O O . THR A 1 80 ? -0.799 5.140 -9.395 1.00 97.81 80 THR A O 1
ATOM 634 N N . GLY A 1 81 ? -1.674 3.529 -10.668 1.00 97.06 81 GLY A N 1
ATOM 635 C CA . GLY A 1 81 ? -0.679 3.570 -11.728 1.00 97.06 81 GLY A CA 1
ATOM 636 C C . GLY A 1 81 ? -1.246 4.186 -13.001 1.00 97.06 81 GLY A C 1
ATOM 637 O O . GLY A 1 81 ? -2.426 4.533 -13.078 1.00 97.06 81 GLY A O 1
ATOM 638 N N . VAL A 1 82 ? -0.396 4.283 -14.018 1.00 96.69 82 VAL A N 1
ATOM 639 C CA . VAL A 1 82 ? -0.794 4.680 -15.372 1.00 96.69 82 VAL A CA 1
ATOM 640 C C . VAL A 1 82 ? -0.441 3.547 -16.323 1.00 96.69 82 VAL A C 1
ATOM 642 O O . VAL A 1 82 ? 0.729 3.167 -16.423 1.00 96.69 82 VAL A O 1
ATOM 645 N N . ASP A 1 83 ? -1.443 3.002 -17.005 1.00 95.75 83 ASP A N 1
ATOM 646 C CA . ASP A 1 83 ? -1.244 1.888 -17.929 1.00 95.75 83 ASP A CA 1
ATOM 647 C C . ASP A 1 83 ? -0.596 2.318 -19.263 1.00 95.75 83 ASP A C 1
ATOM 649 O O . ASP A 1 83 ? -0.331 3.501 -19.523 1.00 95.75 83 ASP A O 1
ATOM 653 N N . GLY A 1 84 ? -0.310 1.344 -20.132 1.00 91.88 84 GLY A N 1
ATOM 654 C CA . GLY A 1 84 ? 0.221 1.600 -21.475 1.00 91.88 84 GLY A CA 1
ATOM 655 C C . GLY A 1 84 ? -0.660 2.523 -22.330 1.00 91.88 84 GLY A C 1
ATOM 656 O O . GLY A 1 84 ? -0.139 3.232 -23.190 1.00 91.88 84 GLY A O 1
ATOM 657 N N . ASN A 1 85 ? -1.964 2.583 -22.043 1.00 95.06 85 ASN A N 1
ATOM 658 C CA . ASN A 1 85 ? -2.946 3.427 -22.719 1.00 95.06 85 ASN A CA 1
ATOM 659 C C . ASN A 1 85 ? -3.163 4.783 -22.018 1.00 95.06 85 ASN A C 1
ATOM 661 O O . ASN A 1 85 ? -4.120 5.498 -22.304 1.00 95.06 85 ASN A O 1
ATOM 665 N N . SER A 1 86 ? -2.278 5.168 -21.095 1.00 92.75 86 SER A N 1
ATOM 666 C CA . SER A 1 86 ? -2.387 6.407 -20.312 1.00 92.75 86 SER A CA 1
ATOM 667 C C . SER A 1 86 ? -3.666 6.513 -19.467 1.00 92.75 86 SER A C 1
ATOM 669 O O . SER A 1 86 ? -4.067 7.616 -19.101 1.00 92.75 86 SER A O 1
ATOM 671 N N . SER A 1 87 ? -4.305 5.387 -19.152 1.00 94.94 87 SER A N 1
ATOM 672 C CA . SER A 1 87 ? -5.477 5.327 -18.281 1.00 94.94 87 SER A CA 1
ATOM 673 C C . SER A 1 87 ? -5.063 5.090 -16.828 1.00 94.94 87 SER A C 1
ATOM 675 O O . SER A 1 87 ? -4.015 4.502 -16.548 1.00 94.94 87 SER A O 1
ATOM 677 N N . ILE A 1 88 ? -5.892 5.560 -15.892 1.00 96.12 88 ILE A N 1
ATOM 678 C CA . ILE A 1 88 ? -5.687 5.329 -14.458 1.00 96.12 88 ILE A CA 1
ATOM 679 C C . ILE A 1 88 ? -5.913 3.847 -14.163 1.00 96.12 88 ILE A C 1
ATOM 681 O O . ILE A 1 88 ? -6.975 3.300 -14.464 1.00 96.12 88 ILE A O 1
ATOM 685 N N . PHE A 1 89 ? -4.933 3.214 -13.526 1.00 97.56 89 PHE A N 1
ATOM 686 C CA . PHE A 1 89 ? -4.985 1.809 -13.149 1.00 97.56 89 PHE A CA 1
ATOM 687 C C . PHE A 1 89 ? -4.963 1.654 -11.620 1.00 97.56 89 PHE A C 1
ATOM 689 O O . PHE A 1 89 ? -4.051 2.162 -10.968 1.00 97.56 89 PHE A O 1
ATOM 696 N N . PRO A 1 90 ? -5.921 0.952 -11.001 1.00 97.44 90 PRO A N 1
ATOM 697 C CA . PRO A 1 90 ? -5.963 0.808 -9.549 1.00 97.44 90 PRO A CA 1
ATOM 698 C C . PRO A 1 90 ? -4.958 -0.236 -9.036 1.00 97.44 90 PRO A C 1
ATOM 700 O O . PRO A 1 90 ? -4.977 -1.388 -9.469 1.00 97.44 90 PRO A O 1
ATOM 703 N N . VAL A 1 91 ? -4.109 0.137 -8.070 1.00 98.12 91 VAL A N 1
ATOM 704 C CA . VAL A 1 91 ? -3.042 -0.742 -7.541 1.00 98.12 91 VAL A CA 1
ATOM 705 C C . VAL A 1 91 ? -3.331 -1.211 -6.117 1.00 98.12 91 VAL A C 1
ATOM 707 O O . VAL A 1 91 ? -3.235 -2.407 -5.815 1.00 98.12 91 VAL A O 1
ATOM 710 N N . ALA A 1 92 ? -3.689 -0.282 -5.234 1.00 98.38 92 ALA A N 1
ATOM 711 C CA . ALA A 1 92 ? -4.037 -0.581 -3.851 1.00 98.38 92 ALA A CA 1
ATOM 712 C C . ALA A 1 92 ? -4.932 0.505 -3.252 1.00 98.38 92 ALA A C 1
ATOM 714 O O . ALA A 1 92 ? -4.920 1.654 -3.694 1.00 98.38 92 ALA A O 1
ATOM 715 N N . TYR A 1 93 ? -5.658 0.138 -2.202 1.00 97.38 93 TYR A N 1
ATOM 716 C CA . TYR A 1 93 ? -6.504 1.045 -1.437 1.00 97.38 93 TYR A CA 1
ATOM 717 C C . TYR A 1 93 ? -6.327 0.809 0.054 1.00 97.38 93 TYR A C 1
ATOM 719 O O . TYR A 1 93 ? -5.981 -0.292 0.489 1.00 97.38 93 TYR A O 1
ATOM 727 N N . GLY A 1 94 ? -6.620 1.827 0.848 1.00 96.12 94 GLY A N 1
ATOM 728 C CA . GLY A 1 94 ? -6.642 1.705 2.291 1.00 96.12 94 GLY A CA 1
ATOM 729 C C . GLY A 1 94 ? -7.615 2.669 2.941 1.00 96.12 94 GLY A C 1
ATOM 730 O O . GLY A 1 94 ? -7.977 3.691 2.373 1.00 96.12 94 GLY A O 1
ATOM 731 N N . VAL A 1 95 ? -8.036 2.335 4.151 1.00 95.00 95 VAL A N 1
ATOM 732 C CA . VAL A 1 95 ? -8.771 3.251 5.024 1.00 95.00 95 VAL A CA 1
ATOM 733 C C . VAL A 1 95 ? -7.912 3.455 6.253 1.00 95.00 95 VAL A C 1
ATOM 735 O O . VAL A 1 95 ? -7.502 2.478 6.871 1.00 95.00 95 VAL A O 1
ATOM 738 N N . LEU A 1 96 ? -7.627 4.703 6.595 1.00 93.56 96 LEU A N 1
ATOM 739 C CA . LEU A 1 96 ? -6.798 5.097 7.726 1.00 93.56 96 LEU A CA 1
ATOM 740 C C . LEU A 1 96 ? -7.643 5.910 8.709 1.00 93.56 96 LEU A C 1
ATOM 742 O O . LEU A 1 96 ? -8.553 6.634 8.305 1.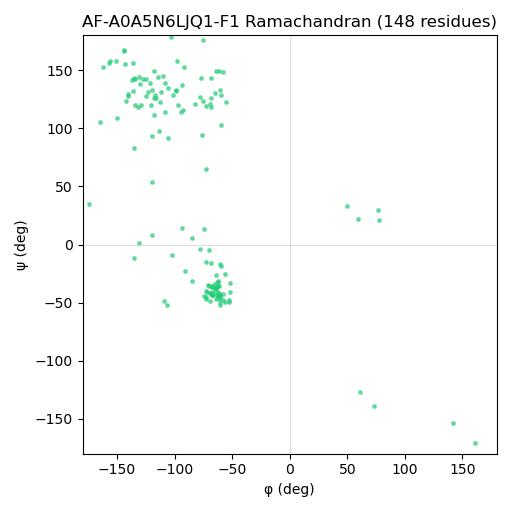00 93.56 96 LEU A O 1
ATOM 746 N N . LEU A 1 97 ? -7.327 5.830 10.001 1.00 91.31 97 LEU A N 1
ATOM 747 C CA . LEU A 1 97 ? -7.987 6.653 11.016 1.00 91.31 97 LEU A CA 1
ATOM 748 C C . LEU A 1 97 ? -7.709 8.152 10.815 1.00 91.31 97 LEU A C 1
ATOM 750 O O . LEU A 1 97 ? -8.587 8.980 11.041 1.00 91.31 97 LEU A O 1
ATOM 754 N N . SER A 1 98 ? -6.489 8.504 10.406 1.00 89.94 98 SER A N 1
ATOM 755 C CA . SER A 1 98 ? -6.102 9.878 10.088 1.00 89.94 98 SER A CA 1
ATOM 756 C C . SER A 1 98 ? -4.899 9.933 9.151 1.00 89.94 98 SER A C 1
ATOM 758 O O . SER A 1 98 ? -4.081 9.013 9.097 1.00 89.94 98 SER A O 1
ATOM 760 N N . GLU A 1 99 ? -4.786 11.046 8.433 1.00 90.44 99 GLU A N 1
ATOM 761 C CA . GLU A 1 99 ? -3.645 11.366 7.586 1.00 90.44 99 GLU A CA 1
ATOM 762 C C . GLU A 1 99 ? -2.465 11.827 8.454 1.00 90.44 99 GLU A C 1
ATOM 764 O O . GLU A 1 99 ? -2.355 12.977 8.874 1.00 90.44 99 GLU A O 1
ATOM 769 N N . ASN A 1 100 ? -1.588 10.884 8.795 1.00 91.62 100 ASN A N 1
ATOM 770 C CA . ASN A 1 100 ? -0.388 11.144 9.582 1.00 91.62 100 ASN A CA 1
ATOM 771 C C . ASN A 1 100 ? 0.780 10.271 9.106 1.00 91.62 100 ASN A C 1
ATOM 773 O O . ASN A 1 100 ? 0.591 9.288 8.389 1.00 91.62 100 ASN A O 1
ATOM 777 N N . LYS A 1 101 ? 1.996 10.616 9.550 1.00 93.44 101 LYS A N 1
ATOM 778 C CA . LYS A 1 101 ? 3.245 9.944 9.147 1.00 93.44 101 LYS A CA 1
ATOM 779 C C . LYS A 1 101 ? 3.187 8.428 9.344 1.00 93.44 101 LYS A C 1
ATOM 781 O O . LYS A 1 101 ? 3.503 7.685 8.427 1.00 93.44 101 LYS A O 1
ATOM 786 N N . ASN A 1 102 ? 2.735 7.965 10.510 1.00 94.75 102 ASN A N 1
ATOM 787 C CA . ASN A 1 102 ? 2.696 6.535 10.836 1.00 94.75 102 ASN A CA 1
ATOM 788 C C . ASN A 1 102 ? 1.698 5.764 9.961 1.00 94.75 102 ASN A C 1
ATOM 790 O O . ASN A 1 102 ? 1.933 4.606 9.617 1.00 94.75 102 ASN A O 1
ATOM 794 N N . SER A 1 103 ? 0.583 6.399 9.604 1.00 94.75 103 SER A N 1
ATOM 795 C CA . SER A 1 103 ? -0.448 5.789 8.763 1.00 94.75 103 SER A CA 1
ATOM 796 C C . SER A 1 103 ? 0.024 5.684 7.312 1.00 94.75 103 SER A C 1
ATOM 798 O O . SER A 1 103 ? -0.150 4.633 6.696 1.00 94.75 103 SER A O 1
ATOM 800 N N . TRP A 1 104 ? 0.710 6.715 6.809 1.00 95.38 104 TRP A N 1
ATOM 801 C CA . TRP A 1 104 ? 1.3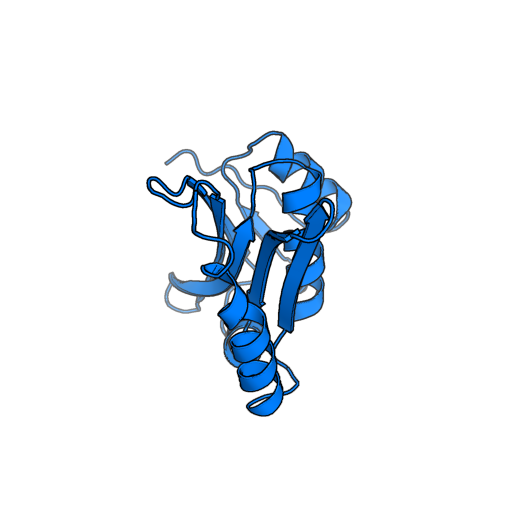33 6.692 5.488 1.00 95.38 104 TRP A CA 1
ATOM 802 C C . TRP A 1 104 ? 2.510 5.718 5.392 1.00 95.38 104 TRP A C 1
ATOM 804 O O . TRP A 1 104 ? 2.572 4.964 4.428 1.00 95.38 104 TRP A O 1
ATOM 814 N N . ILE A 1 105 ? 3.399 5.665 6.392 1.00 96.44 105 ILE A N 1
ATOM 815 C CA . ILE A 1 105 ? 4.505 4.689 6.425 1.00 96.44 105 ILE A CA 1
ATOM 816 C C . ILE A 1 105 ? 3.946 3.272 6.327 1.00 96.44 105 ILE A C 1
ATOM 818 O O . ILE A 1 105 ? 4.353 2.515 5.454 1.00 96.44 105 ILE A O 1
ATOM 822 N N . TRP A 1 106 ? 2.949 2.945 7.148 1.00 97.69 106 TRP A N 1
ATOM 823 C CA . TRP A 1 106 ? 2.320 1.627 7.114 1.00 97.69 106 TRP A CA 1
ATOM 824 C C . TRP A 1 106 ? 1.679 1.305 5.761 1.00 97.69 106 TRP A C 1
ATOM 826 O O . TRP A 1 106 ? 1.856 0.206 5.239 1.00 97.69 106 TRP A O 1
ATOM 836 N N . PHE A 1 107 ? 0.961 2.262 5.164 1.00 97.81 107 PHE A N 1
ATOM 837 C CA . PHE A 1 107 ? 0.370 2.075 3.840 1.00 97.81 107 PHE A CA 1
ATOM 838 C C . PHE A 1 107 ? 1.447 1.809 2.776 1.00 97.81 107 PHE A C 1
ATOM 840 O O . PHE A 1 107 ? 1.322 0.872 1.987 1.00 97.81 107 PHE A O 1
ATOM 847 N N . LEU A 1 108 ? 2.529 2.592 2.781 1.00 96.88 108 LEU A N 1
ATOM 848 C CA . LEU A 1 108 ? 3.625 2.476 1.820 1.00 96.88 108 LEU A CA 1
ATOM 849 C C . LEU A 1 108 ? 4.458 1.205 2.016 1.00 96.88 108 LEU A C 1
ATOM 851 O O . LEU A 1 108 ? 4.889 0.609 1.034 1.00 96.88 108 LEU A O 1
ATOM 855 N N . GLU A 1 109 ? 4.663 0.744 3.249 1.00 97.88 109 GLU A N 1
ATOM 856 C CA . GLU A 1 109 ? 5.323 -0.538 3.522 1.00 97.88 109 GLU A CA 1
ATOM 857 C C . GLU A 1 109 ? 4.533 -1.709 2.929 1.00 97.88 109 GLU A C 1
ATOM 859 O O . GLU A 1 109 ? 5.111 -2.605 2.309 1.00 97.88 109 GLU A O 1
ATOM 864 N N . LEU A 1 110 ? 3.203 -1.685 3.053 1.00 98.31 110 LEU A N 1
ATOM 865 C CA . LEU A 1 110 ? 2.333 -2.696 2.451 1.00 98.31 110 LEU A CA 1
ATOM 866 C C . LEU A 1 110 ? 2.268 -2.584 0.929 1.00 98.31 110 LEU A C 1
ATOM 868 O O . LEU A 1 110 ? 2.232 -3.606 0.240 1.00 98.31 110 LEU A O 1
ATOM 872 N N . LEU A 1 111 ? 2.328 -1.366 0.396 1.00 97.50 111 LEU A N 1
ATOM 873 C CA . LEU A 1 111 ? 2.438 -1.120 -1.036 1.00 97.50 111 LEU A CA 1
ATOM 874 C C . LEU A 1 111 ? 3.748 -1.699 -1.600 1.00 97.50 111 LEU A C 1
ATOM 876 O O . LEU A 1 111 ? 3.738 -2.451 -2.577 1.00 97.50 111 LEU A O 1
ATOM 880 N N . LYS A 1 112 ? 4.869 -1.450 -0.917 1.00 96.62 112 LYS A N 1
ATOM 881 C CA . LYS A 1 112 ? 6.179 -2.029 -1.233 1.00 96.62 112 LYS A CA 1
ATOM 882 C C . LYS A 1 112 ? 6.182 -3.549 -1.086 1.00 96.62 112 LYS A C 1
ATOM 884 O O . LYS A 1 112 ? 6.806 -4.231 -1.889 1.00 96.62 112 LYS A O 1
ATOM 889 N N . LYS A 1 113 ? 5.454 -4.110 -0.119 1.00 97.31 113 LYS A N 1
ATOM 890 C CA . LYS A 1 113 ? 5.259 -5.564 -0.007 1.00 97.31 113 LYS A CA 1
ATOM 891 C C . LYS A 1 113 ? 4.491 -6.133 -1.210 1.00 97.31 113 LYS A C 1
ATOM 893 O O . LYS A 1 113 ? 4.756 -7.266 -1.601 1.00 97.31 113 LYS A O 1
ATOM 898 N N . ALA A 1 114 ? 3.561 -5.371 -1.793 1.00 97.12 114 ALA A N 1
ATOM 899 C CA . ALA A 1 114 ? 2.699 -5.830 -2.884 1.00 97.12 114 ALA A CA 1
ATOM 900 C C . ALA A 1 114 ? 3.416 -5.936 -4.232 1.00 97.12 114 ALA A C 1
ATOM 902 O O . ALA A 1 114 ? 3.238 -6.934 -4.928 1.00 97.12 114 ALA A O 1
ATOM 903 N N . PHE A 1 115 ? 4.226 -4.941 -4.600 1.00 95.31 115 PHE A N 1
ATOM 904 C CA . PHE A 1 115 ? 4.897 -4.919 -5.908 1.00 95.31 115 PHE A CA 1
ATOM 905 C C . PHE A 1 115 ? 6.406 -4.634 -5.849 1.00 95.31 115 PHE A C 1
ATOM 907 O O . PHE A 1 115 ? 7.067 -4.569 -6.883 1.00 95.31 115 PHE A O 1
ATOM 914 N N . GLY A 1 116 ? 6.984 -4.465 -4.661 1.00 94.38 116 GLY A N 1
ATOM 915 C CA . GLY A 1 116 ? 8.402 -4.155 -4.496 1.00 94.38 116 GLY A CA 1
ATOM 916 C C . GLY A 1 116 ? 8.750 -2.715 -4.876 1.00 94.38 116 GLY A C 1
ATOM 917 O O . GLY A 1 116 ? 8.052 -1.757 -4.542 1.00 94.38 116 GLY A O 1
ATOM 918 N N . THR A 1 117 ? 9.887 -2.554 -5.548 1.00 93.62 117 THR A N 1
ATOM 919 C CA . THR A 1 117 ? 10.380 -1.267 -6.056 1.00 93.62 117 THR A CA 1
ATOM 920 C C . THR A 1 117 ? 10.864 -1.482 -7.490 1.00 93.62 117 THR A C 1
ATOM 922 O O . THR A 1 117 ? 12.051 -1.749 -7.693 1.00 93.62 117 THR A O 1
ATOM 925 N N . PRO A 1 118 ? 9.957 -1.466 -8.487 1.00 93.19 118 PRO A N 1
ATOM 926 C CA . PRO A 1 118 ? 10.345 -1.652 -9.878 1.00 93.19 118 PRO A CA 1
ATOM 927 C C . PRO A 1 118 ? 11.367 -0.591 -10.298 1.00 93.19 118 PRO A C 1
ATOM 929 O O . PRO A 1 118 ? 11.371 0.538 -9.802 1.00 93.19 118 PRO A O 1
ATOM 932 N N . LYS A 1 119 ? 12.264 -0.963 -11.214 1.00 90.56 119 LYS A N 1
ATOM 933 C CA . LYS A 1 119 ? 13.317 -0.064 -11.692 1.00 90.56 119 LYS A CA 1
ATOM 934 C C . LYS A 1 119 ? 12.690 1.177 -12.332 1.00 90.56 119 LYS A C 1
ATOM 936 O O . LYS A 1 119 ? 11.865 1.057 -13.232 1.00 90.56 119 LYS A O 1
ATOM 941 N N . GLY A 1 120 ? 13.133 2.355 -11.893 1.00 90.50 120 GLY A N 1
ATOM 942 C CA . GLY A 1 120 ? 12.635 3.633 -12.404 1.00 90.50 120 GLY A CA 1
ATOM 943 C C . GLY A 1 120 ? 11.268 4.040 -11.855 1.00 90.50 120 GLY A C 1
ATOM 944 O O . GLY A 1 120 ? 10.601 4.840 -12.501 1.00 90.50 120 GLY A O 1
ATOM 945 N N . LEU A 1 121 ? 10.845 3.493 -10.706 1.00 92.75 121 LEU A N 1
ATOM 946 C CA . LEU A 1 121 ? 9.605 3.891 -10.038 1.00 92.75 121 LEU A CA 1
ATOM 947 C C . LEU A 1 121 ? 9.580 5.401 -9.757 1.00 92.75 121 LEU A C 1
ATOM 949 O O . LEU A 1 121 ? 10.419 5.923 -9.033 1.00 92.75 121 LEU A O 1
ATOM 953 N N . VAL A 1 122 ? 8.568 6.089 -10.269 1.00 92.56 122 VAL A N 1
ATOM 954 C CA . VAL A 1 122 ? 8.258 7.489 -9.962 1.00 92.56 122 VAL A CA 1
ATOM 955 C C . VAL A 1 122 ? 7.041 7.525 -9.045 1.00 92.56 122 VAL A C 1
ATOM 957 O O . VAL A 1 122 ? 6.065 6.816 -9.287 1.00 92.56 122 VAL A O 1
ATOM 960 N N . ILE A 1 123 ? 7.090 8.341 -7.992 1.00 92.25 123 ILE A N 1
ATOM 961 C CA . ILE A 1 123 ? 5.973 8.513 -7.058 1.00 92.25 123 ILE A CA 1
ATOM 962 C C . ILE A 1 123 ? 5.509 9.964 -7.143 1.00 92.25 123 ILE A C 1
ATOM 964 O O . ILE A 1 123 ? 6.310 10.890 -7.057 1.00 92.25 123 ILE A O 1
ATOM 968 N N . SER A 1 124 ? 4.213 10.163 -7.330 1.00 91.31 124 SER A N 1
ATOM 969 C CA . SER A 1 124 ? 3.581 11.475 -7.378 1.00 91.31 124 SER A CA 1
ATOM 970 C C . SER A 1 124 ? 2.554 11.574 -6.262 1.00 91.31 124 SER A C 1
ATOM 972 O O . SER A 1 124 ? 1.772 10.648 -6.053 1.00 91.31 124 SER A O 1
ATOM 974 N N . SER A 1 125 ? 2.590 12.680 -5.536 1.00 88.69 125 SER A N 1
ATOM 975 C CA . SER A 1 125 ? 1.720 12.987 -4.406 1.00 88.69 125 SER A CA 1
ATOM 976 C C . SER A 1 125 ? 1.410 14.482 -4.400 1.00 88.69 125 SER A C 1
ATOM 978 O O . SER A 1 125 ? 2.089 15.265 -5.066 1.00 88.69 125 SER A O 1
ATOM 980 N N . ASP A 1 126 ? 0.431 14.883 -3.596 1.00 81.69 126 ASP A N 1
ATOM 981 C CA . ASP A 1 126 ? 0.078 16.280 -3.305 1.00 81.69 126 ASP A CA 1
ATOM 982 C C . ASP A 1 126 ? 1.069 16.986 -2.345 1.00 81.69 126 ASP A C 1
ATOM 984 O O . ASP A 1 126 ? 0.777 18.053 -1.808 1.00 81.69 126 ASP A O 1
ATOM 988 N N . MET A 1 127 ? 2.248 16.390 -2.115 1.00 71.69 127 MET A N 1
ATOM 989 C CA . MET A 1 127 ? 3.319 16.879 -1.233 1.00 71.69 127 MET A CA 1
ATOM 990 C C . MET A 1 127 ? 2.867 17.277 0.180 1.00 71.69 127 MET A C 1
ATOM 992 O O . MET A 1 127 ? 3.435 18.162 0.834 1.00 71.69 127 MET A O 1
ATOM 996 N N . GLN A 1 128 ? 1.856 16.594 0.721 1.00 80.19 128 GLN A N 1
ATOM 997 C CA . GLN A 1 128 ? 1.568 16.732 2.138 1.00 80.19 128 GLN A CA 1
ATOM 998 C C . GLN A 1 128 ? 2.769 16.286 2.983 1.00 80.19 128 GLN A C 1
ATOM 1000 O O . GLN A 1 128 ? 3.322 15.198 2.816 1.00 80.19 128 GLN A O 1
ATOM 1005 N N . LYS A 1 129 ? 3.142 17.103 3.980 1.00 83.69 129 LYS A N 1
ATOM 1006 C CA . LYS A 1 129 ? 4.339 16.894 4.827 1.00 83.69 129 LYS A CA 1
ATOM 1007 C C . LYS A 1 129 ? 4.425 15.499 5.456 1.00 83.69 129 LYS A C 1
ATOM 1009 O O . LYS A 1 129 ? 5.520 15.002 5.724 1.00 83.69 129 LYS A O 1
ATOM 1014 N N . ALA A 1 130 ? 3.280 14.899 5.782 1.00 86.38 130 ALA A N 1
ATOM 1015 C CA . ALA A 1 130 ? 3.226 13.561 6.358 1.00 86.38 130 ALA A CA 1
ATOM 1016 C C . ALA A 1 130 ? 3.580 12.476 5.329 1.00 86.38 130 ALA A C 1
ATOM 1018 O O . ALA A 1 130 ? 4.310 11.542 5.666 1.00 86.38 130 ALA A O 1
ATOM 1019 N N . LEU A 1 131 ? 3.090 12.628 4.099 1.00 87.06 131 LEU A N 1
ATOM 1020 C CA . LEU A 1 131 ? 3.310 11.711 2.992 1.00 87.06 131 LEU A CA 1
ATOM 1021 C C . LEU A 1 131 ? 4.746 11.810 2.468 1.00 87.06 131 LEU A C 1
ATOM 1023 O O . LEU A 1 131 ? 5.412 10.786 2.359 1.00 87.06 131 LEU A O 1
ATOM 1027 N N . ASP A 1 132 ? 5.283 13.015 2.282 1.00 88.50 132 ASP A N 1
ATOM 1028 C CA . ASP A 1 132 ? 6.679 13.207 1.854 1.00 88.50 132 ASP A CA 1
ATOM 1029 C C . ASP A 1 132 ? 7.677 12.552 2.819 1.00 88.50 132 ASP A C 1
ATOM 1031 O O . ASP A 1 132 ? 8.624 11.867 2.417 1.00 88.50 132 ASP A O 1
ATOM 1035 N N . PHE A 1 133 ? 7.433 12.696 4.126 1.00 90.62 133 PHE A N 1
ATOM 1036 C CA . PHE A 1 133 ? 8.232 12.018 5.143 1.00 90.62 133 PHE A CA 1
ATOM 1037 C C . PHE A 1 133 ? 8.130 10.492 5.019 1.00 90.62 133 PHE A C 1
ATOM 1039 O O . PHE A 1 133 ? 9.133 9.788 5.102 1.00 90.62 133 PHE A O 1
ATOM 1046 N N . ALA A 1 134 ? 6.926 9.963 4.811 1.00 93.38 134 ALA A N 1
ATOM 1047 C CA . ALA A 1 134 ? 6.720 8.528 4.685 1.00 93.38 134 ALA A CA 1
ATOM 1048 C C . ALA A 1 134 ? 7.375 7.953 3.417 1.00 93.38 134 ALA A C 1
ATOM 1050 O O . ALA A 1 134 ? 8.002 6.895 3.482 1.00 93.38 134 ALA A O 1
ATOM 1051 N N . ILE A 1 135 ? 7.294 8.655 2.281 1.00 91.50 135 ILE A N 1
ATOM 1052 C CA . ILE A 1 135 ? 7.919 8.220 1.025 1.00 91.50 135 ILE A CA 1
ATOM 1053 C C . ILE A 1 135 ? 9.443 8.193 1.178 1.00 91.50 135 ILE A C 1
ATOM 1055 O O . ILE A 1 135 ? 10.066 7.187 0.841 1.00 91.50 135 ILE A O 1
ATOM 1059 N N . THR A 1 136 ? 10.044 9.245 1.747 1.00 89.94 136 THR A N 1
ATOM 1060 C CA . THR A 1 136 ? 11.503 9.299 1.969 1.00 89.94 136 THR A CA 1
ATOM 1061 C C . THR A 1 136 ? 12.003 8.202 2.911 1.00 89.94 136 THR A C 1
ATOM 1063 O O . THR A 1 136 ? 13.105 7.690 2.719 1.00 89.94 136 THR A O 1
ATOM 1066 N N . GLN A 1 137 ? 11.191 7.791 3.888 1.00 92.75 137 GLN A N 1
ATOM 1067 C CA . GLN A 1 137 ? 11.502 6.663 4.768 1.00 92.75 137 GLN A CA 1
ATOM 1068 C C . GLN A 1 137 ? 11.391 5.301 4.063 1.00 92.75 137 GLN A C 1
ATOM 1070 O O . GLN A 1 137 ? 12.284 4.466 4.202 1.00 92.75 137 GLN A O 1
ATOM 1075 N N . VAL A 1 138 ? 10.308 5.048 3.319 1.00 94.12 138 VAL A N 1
ATOM 1076 C CA . VAL A 1 138 ? 10.009 3.708 2.771 1.00 94.12 138 VAL A CA 1
ATOM 1077 C C . VAL A 1 138 ? 10.729 3.435 1.443 1.00 94.12 138 VAL A C 1
ATOM 1079 O O . VAL A 1 138 ? 11.117 2.291 1.159 1.00 94.12 138 VAL A O 1
ATOM 1082 N N . TYR A 1 139 ? 10.961 4.470 0.638 1.00 90.31 139 TYR A N 1
ATOM 1083 C CA . TYR A 1 139 ? 11.590 4.385 -0.680 1.00 90.31 139 TYR A CA 1
ATOM 1084 C C . TYR A 1 139 ? 12.885 5.212 -0.762 1.00 90.31 139 TYR A C 1
ATOM 1086 O O . TYR A 1 139 ? 13.027 5.981 -1.685 1.00 90.31 139 TYR A O 1
ATOM 1094 N N . PRO A 1 140 ? 13.893 5.069 0.114 1.00 82.94 140 PRO A N 1
ATOM 1095 C CA . PRO A 1 140 ? 15.011 6.027 0.223 1.00 82.94 140 PRO A CA 1
ATOM 1096 C C . PRO A 1 140 ? 15.876 6.210 -1.043 1.00 82.94 140 PRO A C 1
ATOM 1098 O O . PRO A 1 140 ? 16.628 7.176 -1.141 1.00 82.94 140 PRO A O 1
ATOM 1101 N N . THR A 1 141 ? 15.806 5.291 -2.007 1.00 69.12 141 THR A N 1
ATOM 1102 C CA . THR A 1 141 ? 16.576 5.312 -3.256 1.00 69.12 141 THR A CA 1
ATOM 1103 C C . THR A 1 141 ? 15.661 5.106 -4.467 1.00 69.12 141 THR A C 1
ATOM 1105 O O . THR A 1 141 ? 14.809 4.221 -4.464 1.00 69.12 141 THR A O 1
ATOM 1108 N N . ASN A 1 142 ? 15.904 5.877 -5.535 1.00 53.34 142 ASN A N 1
ATOM 1109 C CA . ASN A 1 142 ? 15.350 5.697 -6.889 1.00 53.34 142 ASN A CA 1
ATOM 1110 C C . ASN A 1 142 ? 13.893 6.117 -7.149 1.00 53.34 142 ASN A C 1
ATOM 1112 O O . ASN A 1 142 ? 13.285 5.560 -8.061 1.00 53.34 142 ASN A O 1
ATOM 1116 N N . PHE A 1 143 ? 13.354 7.112 -6.442 1.00 61.97 143 PHE A N 1
ATOM 1117 C CA . PHE A 1 143 ? 12.095 7.750 -6.845 1.00 61.97 143 PHE A CA 1
ATOM 1118 C C . PHE A 1 143 ? 12.285 9.249 -7.079 1.00 61.97 143 PHE A C 1
ATOM 1120 O O . PHE A 1 143 ? 12.995 9.929 -6.341 1.00 61.97 143 PHE A O 1
ATOM 1127 N N . MET A 1 144 ? 11.655 9.760 -8.134 1.00 57.78 144 MET A N 1
ATOM 1128 C CA . MET A 1 144 ? 11.480 11.193 -8.344 1.00 57.78 144 MET A CA 1
ATOM 1129 C C . MET A 1 144 ? 10.107 11.555 -7.779 1.00 57.78 144 MET A C 1
ATOM 1131 O O . MET A 1 144 ? 9.100 11.070 -8.291 1.00 57.78 144 MET A O 1
ATOM 1135 N N . ALA A 1 145 ? 10.070 12.357 -6.714 1.00 59.41 145 ALA A N 1
ATOM 1136 C CA . ALA A 1 145 ? 8.833 12.976 -6.253 1.00 59.41 145 ALA A CA 1
ATOM 1137 C C . ALA A 1 145 ? 8.455 14.078 -7.250 1.00 59.41 145 ALA A C 1
ATOM 1139 O O . ALA A 1 145 ? 9.242 14.996 -7.479 1.00 59.41 145 ALA A O 1
ATOM 1140 N N . CYS A 1 146 ? 7.291 13.964 -7.888 1.00 58.81 146 CYS A N 1
ATOM 1141 C CA . CYS A 1 146 ? 6.818 14.962 -8.844 1.00 58.81 146 CYS A CA 1
ATOM 1142 C C . CYS A 1 146 ? 5.510 15.580 -8.346 1.00 58.81 146 CYS A C 1
ATOM 1144 O O . CYS A 1 146 ? 4.477 14.904 -8.310 1.00 58.81 146 CYS A O 1
ATOM 1146 N N . CYS A 1 147 ? 5.591 16.863 -7.985 1.00 56.78 147 CYS A N 1
ATOM 1147 C CA . CYS A 1 147 ? 4.450 17.751 -7.802 1.00 56.78 147 CYS A CA 1
ATOM 1148 C C . CYS A 1 147 ? 3.838 17.988 -9.184 1.00 56.78 147 CYS A C 1
ATOM 1150 O O . CYS A 1 147 ? 4.515 18.510 -10.072 1.00 56.78 147 CYS A O 1
ATOM 1152 N N . LYS A 1 148 ? 2.586 17.593 -9.400 1.00 44.72 148 LYS A N 1
ATOM 1153 C CA . 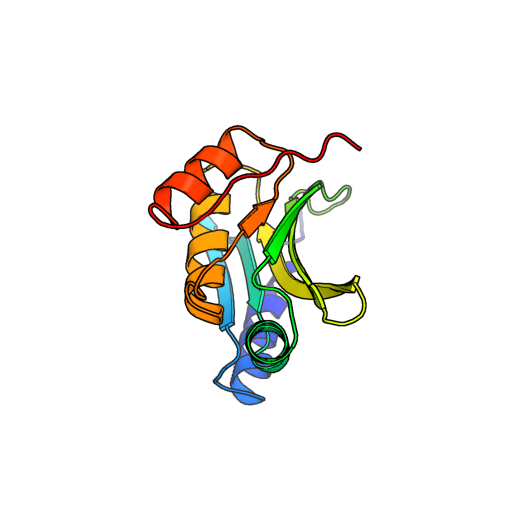LYS A 1 148 ? 1.811 18.171 -10.496 1.00 44.72 148 LYS A CA 1
ATOM 1154 C C . LYS A 1 148 ? 0.805 19.115 -9.874 1.00 44.72 148 LYS A C 1
ATOM 1156 O O . LYS A 1 148 ? -0.285 18.696 -9.510 1.00 44.72 148 LYS A O 1
ATOM 1161 N N . ASP A 1 149 ? 1.213 20.374 -9.762 1.00 33.03 149 ASP A N 1
ATOM 1162 C CA . ASP A 1 149 ? 0.265 21.478 -9.772 1.00 33.03 149 ASP A CA 1
ATOM 1163 C C . ASP A 1 149 ? -0.461 21.396 -11.128 1.00 33.03 149 ASP A C 1
ATOM 1165 O O . ASP A 1 149 ? 0.130 21.682 -12.174 1.00 33.03 149 ASP A O 1
ATOM 1169 N N . LEU A 1 150 ? -1.691 20.882 -11.129 1.00 34.91 150 LEU A N 1
ATOM 1170 C CA . LEU A 1 150 ? -2.635 21.012 -12.240 1.00 34.91 150 LEU A CA 1
ATOM 1171 C C . LEU A 1 150 ? -3.745 21.969 -11.822 1.00 34.91 150 LEU A C 1
ATOM 1173 O O . LEU A 1 150 ? -4.292 21.772 -10.714 1.00 34.91 150 LEU A O 1
#

Solvent-accessible surface area (backbone atoms only — not comparable to full-atom values): 8345 Å² total; per-residue (Å²): 143,84,74,83,60,86,62,62,60,52,62,55,50,41,53,51,51,36,72,76,38,75,70,32,47,63,50,76,46,66,45,77,61,82,97,41,69,40,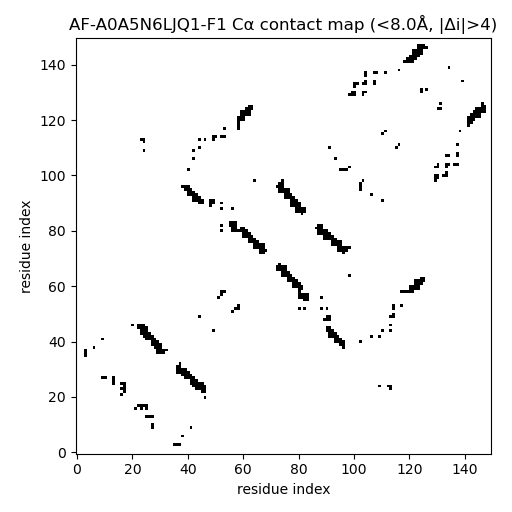83,42,36,38,39,42,28,47,41,68,27,30,47,46,42,74,75,48,28,51,53,39,37,41,45,53,76,43,78,43,83,66,98,63,66,26,24,43,34,42,36,30,30,34,32,82,83,73,42,87,34,74,35,35,41,32,41,30,59,52,94,38,41,72,50,38,33,53,53,49,51,53,49,36,70,59,59,54,78,56,86,72,29,30,42,29,42,88,69,47,73,36,50,52,52,20,47,54,66,72,50,75,72,71,58,55,79,46,78,74,91,124

Nearest PDB structures (foldseek):
  4i4j-assembly2_E  TM=2.825E-01  e=1.145E-01  Streptomyces globisporus
  1lo9-assembly1_A  TM=3.300E-01  e=2.581E-01  Pseudomonas sp. CBS3
  8wwc-assembly1_C  TM=3.336E-01  e=2.925E-01  synthetic construct
  8iso-assembly1_A  TM=3.566E-01  e=6.272E+00  Stenotrophomonas sp. KCTC 12332

pLDDT: mean 88.03, std 14.16, range [33.03, 98.38]

Organism: NCBI:txid192012

Secondary structure (DSSP, 8-state):
---TTTTTHHHHHHHHHHHH-TT-EEEEEEEEETTEEEEEEEEEE-HHHHHHHHHHEEEEEEEEEEEEPSSS-EEEEEEEEEETTS-EEEEEEEEESSSSHHHHHHHHHHHHHHH---TT-EEE----HHHHHHHHHH--SS--B-----

InterPro domains:
  IPR018289 MULE transposase domain [PF10551] (61-147)

Mean predicted aligned error: 5.79 Å

Foldseek 3Di:
DDDLCPCVCLVVVVVVLCVVPVLKQWDWDWDDDDPGTHTFKIKTFHLCLLVCCVPFFDLEWEKDWDFDDDPQTWIKIFIWTQGPVRDTGGGMIMTGSYQAQVRLLVRLLSSCVNNNRPAQREYEYCPDVSNVNSCCVNPVDRYDYDYDPD

Sequence (150 aa):
MEDSDSFMKTNALKRELLRRKPGNIVEVDFESKGNKKLFLRFFISLYACAKGFLDGCRPYISLDACHLKGKFNGVLVAATGVDGNSSIFPVAYGVLLSENKNSWIWFLELLKKAFGTPKGLVISSDMQKALDFAITQVYPTNFMACCKDL